Protein AF-A0A093C976-F1 (afdb_monomer_lite)

Radius of gyration: 32.35 Å; chains: 1; bounding box: 96×29×68 Å

InterPro domains:
  IPR029045 ClpP/crotonase-like domain superfamily [SSF52096] (57-138)
  IPR051053 Enoyl-CoA hydratase/isomerase and chromodomain-containing protein [PTHR43684] (11-144)

Sequence (144 aa):
GTSTFMEALAANGTTNIQTSVTGVTASKRRFIDDRRDQPFDKRLRFSVRQTESAYRYRDIVVRKQDGFTHILLSTKSSENNSLNPEVMKEVQSALNTAAADDSKLVLFSAVGSIFCCGLDFIYFIRRLTDDRKKESTKMAEAIR

Structure (mmCIF, N/CA/C/O backbone):
data_AF-A0A093C976-F1
#
_entry.id   AF-A0A093C976-F1
#
loop_
_atom_site.group_PDB
_atom_site.id
_atom_site.type_symbol
_atom_site.label_atom_id
_atom_site.label_alt_id
_atom_site.label_comp_id
_atom_site.label_asym_id
_atom_site.label_entity_id
_atom_site.label_seq_id
_atom_site.pdbx_PDB_ins_code
_atom_site.Cartn_x
_atom_site.Cartn_y
_atom_site.Cartn_z
_atom_site.occupancy
_atom_site.B_iso_or_equiv
_atom_site.auth_seq_id
_atom_site.auth_comp_id
_atom_site.auth_asym_id
_atom_site.auth_atom_id
_atom_site.pdbx_PDB_model_num
ATOM 1 N N . GLY A 1 1 ? -60.393 -18.611 -37.368 1.00 41.16 1 GLY A N 1
ATOM 2 C CA . GLY A 1 1 ? -61.672 -18.822 -36.671 1.00 41.16 1 GLY A CA 1
ATOM 3 C C . GLY A 1 1 ? -61.845 -17.700 -35.684 1.00 41.16 1 GLY A C 1
ATOM 4 O O . GLY A 1 1 ? -61.162 -17.694 -34.673 1.00 41.16 1 GLY A O 1
ATOM 5 N N . THR A 1 2 ? -62.654 -16.710 -36.033 1.00 38.19 2 THR A N 1
ATOM 6 C CA . THR A 1 2 ? -62.861 -15.481 -35.260 1.00 38.19 2 THR A CA 1
ATOM 7 C C . THR A 1 2 ? -64.353 -15.203 -35.233 1.00 38.19 2 THR A C 1
ATOM 9 O O . THR A 1 2 ? -64.934 -14.940 -36.283 1.00 38.19 2 THR A O 1
ATOM 12 N N . SER A 1 3 ? -64.962 -15.248 -34.053 1.00 36.88 3 SER A N 1
ATOM 13 C CA . SER A 1 3 ? -66.254 -14.608 -33.811 1.00 36.88 3 SER A CA 1
ATOM 14 C C . SER A 1 3 ? -66.353 -14.203 -32.346 1.00 36.88 3 SER A C 1
ATOM 16 O O . SER A 1 3 ? -66.517 -15.016 -31.439 1.00 36.88 3 SER A O 1
ATOM 18 N N . THR A 1 4 ? -66.192 -12.906 -32.165 1.00 39.88 4 THR A N 1
ATOM 19 C CA . THR A 1 4 ? -66.472 -12.091 -30.995 1.00 39.88 4 THR A CA 1
ATOM 20 C C . THR A 1 4 ? -67.980 -11.834 -30.844 1.00 39.88 4 THR A C 1
ATOM 22 O O . THR A 1 4 ? -68.632 -11.537 -31.837 1.00 39.88 4 THR A O 1
ATOM 25 N N . PHE A 1 5 ? -68.440 -11.818 -29.583 1.00 32.78 5 PHE A N 1
ATOM 26 C CA . PHE A 1 5 ? -69.546 -11.015 -29.013 1.00 32.78 5 PHE A CA 1
ATOM 27 C C . PHE A 1 5 ? -71.016 -11.392 -29.302 1.00 32.78 5 PHE A C 1
ATOM 29 O O . PHE A 1 5 ? -71.499 -11.206 -30.411 1.00 32.78 5 PHE A O 1
ATOM 36 N N . MET A 1 6 ? -71.764 -11.748 -28.241 1.00 37.56 6 MET A N 1
ATOM 37 C CA . MET A 1 6 ? -72.847 -10.938 -27.625 1.00 37.56 6 MET A CA 1
ATOM 38 C C . MET A 1 6 ? -73.645 -11.747 -26.581 1.00 37.56 6 MET A C 1
ATOM 40 O O . MET A 1 6 ? -74.167 -12.792 -26.936 1.00 37.56 6 MET A O 1
ATOM 44 N N . GL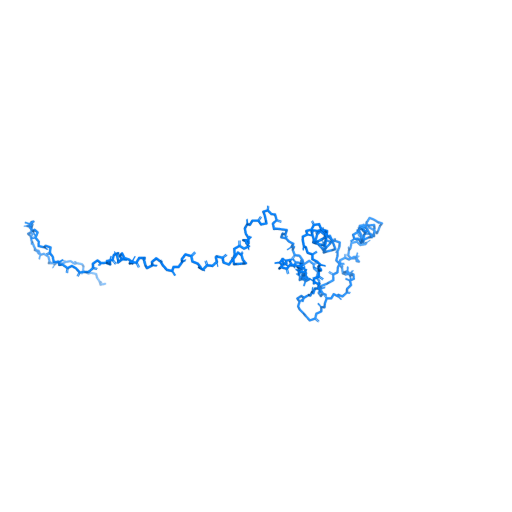U A 1 7 ? -73.789 -11.213 -25.358 1.00 36.41 7 GLU A N 1
ATOM 45 C CA . GLU A 1 7 ? -75.035 -11.129 -24.546 1.00 36.41 7 GLU A CA 1
ATOM 46 C C . GLU A 1 7 ? -74.673 -10.328 -23.267 1.00 36.41 7 GLU A C 1
ATOM 48 O O . GLU A 1 7 ? -73.803 -10.752 -22.516 1.00 36.41 7 GLU A O 1
ATOM 53 N N . ALA A 1 8 ? -74.981 -9.039 -23.082 1.00 35.75 8 ALA A N 1
ATOM 54 C CA . ALA A 1 8 ? -76.236 -8.276 -23.042 1.00 35.75 8 ALA A CA 1
ATOM 55 C C . ALA A 1 8 ? -77.012 -8.375 -21.706 1.00 35.75 8 ALA A C 1
ATOM 57 O O . ALA A 1 8 ? -77.234 -9.456 -21.179 1.00 35.75 8 ALA A O 1
ATOM 58 N N . LEU A 1 9 ? -77.485 -7.194 -21.271 1.00 35.19 9 LEU A N 1
ATOM 59 C CA . LEU A 1 9 ? -78.400 -6.848 -20.165 1.00 35.19 9 LEU A CA 1
ATOM 60 C C . LEU A 1 9 ? -77.817 -6.731 -18.743 1.00 35.19 9 LEU A C 1
ATOM 62 O O . LEU A 1 9 ? -77.094 -7.599 -18.284 1.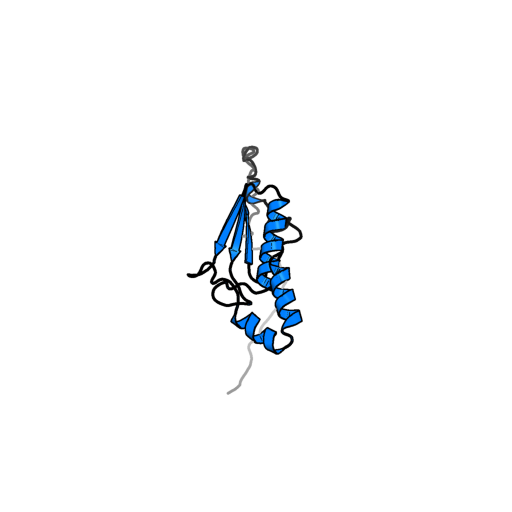00 35.19 9 LEU A O 1
ATOM 66 N N . ALA A 1 10 ? -78.169 -5.745 -17.913 1.00 33.47 10 ALA A N 1
ATOM 67 C CA . ALA A 1 10 ? -78.782 -4.417 -18.042 1.00 33.47 10 ALA A CA 1
ATOM 68 C C . ALA A 1 10 ? -78.797 -3.785 -16.625 1.00 33.47 10 ALA A C 1
ATOM 70 O O . ALA A 1 10 ? -78.710 -4.496 -15.630 1.00 33.47 10 ALA A O 1
ATOM 71 N N . ALA A 1 11 ? -79.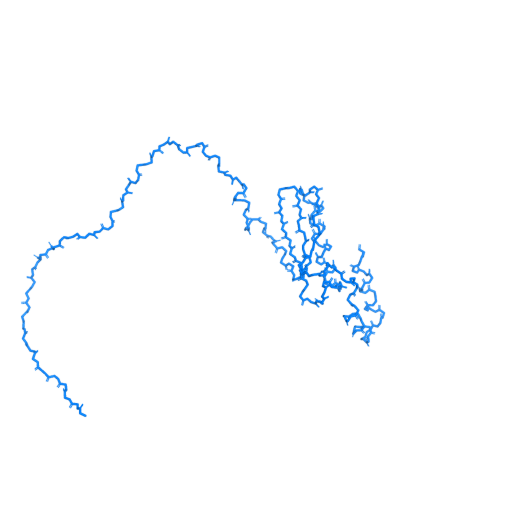044 -2.472 -16.582 1.00 36.44 11 ALA A N 1
ATOM 72 C CA . ALA A 1 11 ? -79.605 -1.696 -15.467 1.00 36.44 11 ALA A CA 1
ATOM 73 C C . ALA A 1 11 ? -78.643 -1.059 -14.439 1.00 36.44 11 ALA A C 1
ATOM 75 O O . ALA A 1 11 ? -78.072 -1.690 -13.555 1.00 36.44 11 ALA A O 1
ATOM 76 N N . ASN A 1 12 ? -78.584 0.273 -14.542 1.00 37.06 12 ASN A N 1
ATOM 77 C CA . ASN A 1 12 ? -78.204 1.217 -13.496 1.00 37.06 12 ASN A CA 1
ATOM 78 C C . ASN A 1 12 ? -79.009 0.996 -12.205 1.00 37.06 12 ASN A C 1
ATOM 80 O O . ASN A 1 12 ? -80.226 0.829 -12.254 1.00 37.06 12 ASN A O 1
ATOM 84 N N . GLY A 1 13 ? -78.348 1.154 -11.057 1.00 36.34 13 GLY A N 1
ATOM 85 C CA . GLY A 1 13 ? -79.006 1.271 -9.757 1.00 36.34 13 GLY A CA 1
ATOM 86 C C . GLY A 1 13 ? -77.999 1.418 -8.621 1.00 36.34 13 GLY A C 1
ATOM 87 O O . GLY A 1 13 ? -77.481 0.437 -8.104 1.00 36.34 13 GLY A O 1
ATOM 88 N N . THR A 1 14 ? -77.705 2.654 -8.228 1.00 42.66 14 THR A N 1
ATOM 89 C CA . THR A 1 14 ? -77.012 2.989 -6.977 1.00 42.66 14 THR A CA 1
ATOM 90 C C . THR A 1 14 ? -77.795 2.477 -5.767 1.00 42.66 14 THR A C 1
ATOM 92 O O . THR A 1 14 ? -78.968 2.812 -5.649 1.00 42.66 14 THR A O 1
ATOM 95 N N . THR A 1 15 ? -77.164 1.756 -4.835 1.00 39.16 15 THR A N 1
ATOM 96 C CA . THR A 1 15 ? -77.377 1.893 -3.376 1.00 39.16 15 THR A CA 1
ATOM 97 C C . THR A 1 15 ? -76.351 1.073 -2.581 1.00 39.16 15 THR A C 1
ATOM 99 O O . THR A 1 15 ? -75.973 -0.034 -2.950 1.00 39.16 15 THR A O 1
ATOM 102 N N . ASN A 1 16 ? -75.881 1.678 -1.488 1.00 40.19 16 ASN A N 1
ATOM 103 C CA . ASN A 1 16 ? -74.910 1.166 -0.523 1.00 40.19 16 ASN A CA 1
ATOM 104 C C . ASN A 1 16 ? -75.337 -0.154 0.130 1.00 40.19 16 ASN A C 1
ATOM 106 O O . ASN A 1 16 ? -76.357 -0.176 0.814 1.00 40.19 16 ASN A O 1
ATOM 110 N N . ILE A 1 17 ? -74.461 -1.163 0.092 1.00 43.50 17 ILE A N 1
ATOM 111 C CA . ILE A 1 17 ? -74.312 -2.145 1.175 1.00 43.50 17 ILE A CA 1
ATOM 112 C C . ILE A 1 17 ? -72.809 -2.362 1.401 1.00 43.50 17 ILE A C 1
ATOM 114 O O . ILE A 1 17 ? -72.121 -3.006 0.614 1.00 43.50 17 ILE A O 1
ATOM 118 N N . GLN A 1 18 ? -72.297 -1.764 2.478 1.00 39.94 18 GLN A N 1
ATOM 119 C CA . GLN A 1 18 ? -70.978 -2.042 3.041 1.00 39.94 18 GLN A CA 1
ATOM 120 C C . GLN A 1 18 ? -71.023 -3.416 3.718 1.00 39.94 18 GLN A C 1
ATOM 122 O O . GLN A 1 18 ? -71.652 -3.575 4.762 1.00 39.94 18 GLN A O 1
ATOM 127 N N . THR A 1 19 ? -70.328 -4.395 3.148 1.00 41.00 19 THR A N 1
ATOM 128 C CA . THR A 1 19 ? -69.954 -5.635 3.838 1.00 41.00 19 THR A CA 1
ATOM 129 C C . THR A 1 19 ? -68.503 -5.570 4.306 1.00 41.00 19 THR A C 1
ATOM 131 O O . THR A 1 19 ? -67.616 -5.029 3.651 1.00 41.00 19 THR A O 1
ATOM 134 N N . SER A 1 20 ? -68.318 -6.074 5.514 1.00 42.16 20 SER A N 1
ATOM 135 C CA . SER A 1 20 ? -67.299 -5.765 6.509 1.00 42.16 20 SER A CA 1
ATOM 136 C C . SER A 1 20 ? -66.028 -6.626 6.444 1.00 42.16 20 SER A C 1
ATOM 138 O O . SER A 1 20 ? -66.145 -7.842 6.371 1.00 42.16 20 SER A O 1
ATOM 140 N N . VAL A 1 21 ? -64.877 -5.963 6.686 1.00 37.19 21 VAL A N 1
ATOM 141 C CA . VAL A 1 21 ? -63.700 -6.402 7.495 1.00 37.19 21 VAL A CA 1
ATOM 142 C C . VAL A 1 21 ? -62.834 -7.520 6.865 1.00 37.19 21 VAL A C 1
ATOM 144 O O . VAL A 1 21 ? -63.329 -8.566 6.490 1.00 37.19 21 VAL A O 1
ATOM 147 N N . THR A 1 22 ? -61.518 -7.371 6.668 1.00 43.06 22 THR A N 1
ATOM 148 C CA . THR A 1 22 ? -60.467 -7.129 7.677 1.00 43.06 22 THR A CA 1
ATOM 149 C C . THR A 1 22 ? 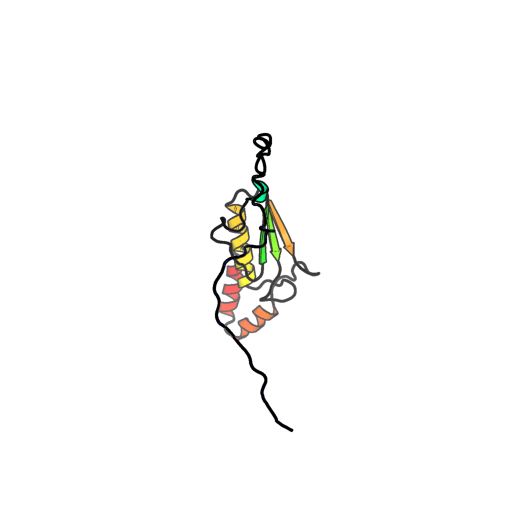-59.395 -6.140 7.208 1.00 43.06 22 THR A C 1
ATOM 151 O O . THR A 1 22 ? -58.512 -6.475 6.419 1.00 43.06 22 THR A O 1
ATOM 154 N N . GLY A 1 23 ? -59.430 -4.926 7.763 1.00 41.91 23 GLY A N 1
ATOM 155 C CA . GLY A 1 23 ? -58.284 -4.022 7.775 1.00 41.91 23 GLY A CA 1
ATOM 156 C C . GLY A 1 23 ? -57.254 -4.483 8.806 1.00 41.91 23 GLY A C 1
ATOM 157 O O . GLY A 1 23 ? -57.613 -4.898 9.908 1.00 41.91 23 GLY A O 1
ATOM 158 N N . VAL A 1 24 ? -55.972 -4.407 8.444 1.00 42.94 24 VAL A N 1
ATOM 159 C CA . VAL A 1 24 ? -54.844 -4.616 9.358 1.00 42.94 24 VAL A CA 1
ATOM 160 C C . VAL A 1 24 ? -54.935 -3.564 10.456 1.00 42.94 24 VAL A C 1
ATOM 162 O O . VAL A 1 24 ? -54.632 -2.389 10.255 1.00 42.94 24 VAL A O 1
ATOM 165 N N . THR A 1 25 ? -55.396 -3.984 11.629 1.00 39.41 25 THR A N 1
ATOM 166 C CA . THR A 1 25 ? -55.393 -3.164 12.832 1.00 39.41 25 THR A CA 1
ATOM 167 C C . THR A 1 25 ? -53.956 -2.771 13.143 1.00 39.41 25 THR A C 1
ATOM 169 O O . THR A 1 25 ? -53.120 -3.626 13.447 1.00 39.41 25 THR A O 1
ATOM 172 N N . ALA A 1 26 ? -53.680 -1.467 13.101 1.00 51.72 26 ALA A N 1
ATOM 173 C CA . ALA A 1 26 ? -52.555 -0.859 13.789 1.00 51.72 26 ALA A CA 1
ATOM 174 C C . ALA A 1 26 ? -52.730 -1.118 15.291 1.00 51.72 26 ALA A C 1
ATOM 176 O O . ALA A 1 26 ? -53.275 -0.306 16.038 1.00 51.72 26 ALA A O 1
ATOM 177 N N . SER A 1 27 ? -52.307 -2.305 15.726 1.00 37.94 27 SER A N 1
ATOM 178 C CA . SER A 1 27 ? -52.196 -2.656 17.131 1.00 37.94 27 SER A CA 1
ATOM 179 C C . SER A 1 27 ? -51.201 -1.695 17.756 1.00 37.94 27 SER A C 1
ATOM 181 O O . SER A 1 27 ? -49.985 -1.828 17.595 1.00 37.94 27 SER A O 1
ATOM 183 N N . LYS A 1 28 ? -51.752 -0.711 18.468 1.00 45.97 28 LYS A N 1
ATOM 184 C CA . LYS A 1 28 ? -51.091 0.106 19.479 1.00 45.97 28 LYS A CA 1
ATOM 185 C C . LYS A 1 28 ? -50.434 -0.858 20.466 1.00 45.97 28 LYS A C 1
ATOM 187 O O . LYS A 1 28 ? -51.050 -1.295 21.436 1.00 45.97 28 LYS A O 1
ATOM 192 N N . ARG A 1 29 ? -49.198 -1.269 20.167 1.00 49.69 29 ARG A N 1
ATOM 193 C CA . ARG A 1 29 ? -48.366 -2.042 21.085 1.00 49.69 29 ARG A CA 1
ATOM 194 C C . ARG A 1 29 ? -48.229 -1.181 22.329 1.00 49.69 29 ARG A C 1
ATOM 196 O O . ARG A 1 29 ? -47.688 -0.080 22.260 1.00 49.69 29 ARG A O 1
ATOM 203 N N . ARG A 1 30 ? -48.795 -1.656 23.440 1.00 43.91 30 ARG A N 1
ATOM 204 C CA . ARG A 1 30 ? -48.559 -1.073 24.757 1.00 43.91 30 ARG A CA 1
ATOM 205 C C . ARG A 1 30 ? -47.047 -1.086 24.947 1.00 43.91 30 ARG A C 1
ATOM 207 O O . ARG A 1 30 ? -46.447 -2.157 24.997 1.00 43.91 30 ARG A O 1
ATOM 214 N N . PHE A 1 31 ? -46.442 0.095 24.947 1.00 39.62 31 PHE A N 1
ATOM 215 C CA . PHE A 1 31 ? -45.079 0.270 25.412 1.00 39.62 31 PHE A CA 1
ATOM 216 C C . PHE A 1 31 ? -45.098 -0.104 26.892 1.00 39.62 31 PHE A C 1
ATOM 218 O O . PHE A 1 31 ? -45.576 0.658 27.726 1.00 39.62 31 PHE A O 1
ATOM 225 N N . ILE A 1 32 ? -44.673 -1.330 27.188 1.00 47.19 32 ILE A N 1
ATOM 226 C CA . ILE A 1 32 ? -44.217 -1.678 28.525 1.00 47.19 32 ILE A CA 1
ATOM 227 C C . ILE A 1 32 ? -42.921 -0.891 28.704 1.00 47.19 32 ILE A C 1
ATOM 229 O O . ILE A 1 32 ? -41.947 -1.079 27.970 1.00 47.19 32 ILE A O 1
ATOM 233 N N . ASP A 1 33 ? -42.998 0.067 29.615 1.00 49.81 33 ASP A N 1
ATOM 234 C CA . ASP A 1 33 ? -41.999 1.063 29.975 1.00 49.81 33 ASP A CA 1
ATOM 235 C C . ASP A 1 33 ? -40.846 0.442 30.785 1.00 49.81 33 ASP A C 1
ATOM 237 O O . ASP A 1 33 ? -40.546 0.873 31.890 1.00 49.81 33 ASP A O 1
ATOM 241 N N . ASP A 1 34 ? -40.238 -0.619 30.245 1.00 45.56 34 ASP A N 1
ATOM 242 C CA . ASP A 1 34 ? -39.248 -1.450 30.955 1.00 45.56 34 ASP A CA 1
ATOM 243 C C . ASP A 1 34 ? -38.036 -1.805 30.069 1.00 45.56 34 ASP A C 1
ATOM 245 O O . ASP A 1 34 ? -37.324 -2.787 30.256 1.00 45.56 34 ASP A O 1
ATOM 249 N N . ARG A 1 35 ? -37.807 -0.999 29.023 1.00 46.12 35 ARG A N 1
ATOM 250 C CA . ARG A 1 35 ? -36.636 -1.096 28.130 1.00 46.12 35 ARG A CA 1
ATOM 251 C C . ARG A 1 35 ? -35.809 0.188 28.091 1.00 46.12 35 ARG A C 1
ATOM 253 O O . ARG A 1 35 ? -35.108 0.434 27.112 1.00 46.12 35 ARG A O 1
ATOM 260 N N . ARG A 1 36 ? -35.901 1.019 29.130 1.00 46.03 36 ARG A N 1
ATOM 261 C CA . ARG A 1 36 ? -35.083 2.237 29.240 1.00 46.03 36 ARG A CA 1
ATOM 262 C C . ARG A 1 36 ? -33.621 1.962 29.618 1.00 46.03 36 ARG A C 1
ATOM 264 O O . ARG A 1 36 ? -32.797 2.834 29.382 1.00 46.03 36 ARG A O 1
ATOM 271 N N . ASP A 1 37 ? -33.297 0.734 30.033 1.00 51.03 37 ASP A N 1
ATOM 272 C CA . ASP A 1 37 ? -31.949 0.351 30.484 1.00 51.03 37 ASP A CA 1
ATOM 273 C C . ASP A 1 37 ? -31.251 -0.699 29.609 1.00 51.03 37 ASP A C 1
ATOM 275 O O . ASP A 1 37 ? -30.298 -1.338 30.047 1.00 51.03 37 ASP A O 1
ATOM 279 N N . GLN A 1 38 ? -31.677 -0.899 28.358 1.00 53.69 38 GLN A N 1
ATOM 280 C CA . GLN A 1 38 ? -30.795 -1.579 27.406 1.00 53.69 38 GLN A CA 1
ATOM 281 C C . GLN A 1 38 ? -29.798 -0.541 26.889 1.00 53.69 38 GLN A C 1
ATOM 283 O O . GLN A 1 38 ? -30.207 0.324 26.104 1.00 53.69 38 GLN A O 1
ATOM 288 N N . PRO A 1 39 ? -28.519 -0.564 27.325 1.00 60.72 39 PRO A N 1
ATOM 289 C CA . PRO A 1 39 ? -27.528 0.341 26.781 1.00 60.72 39 PRO A CA 1
ATOM 290 C C . PRO A 1 39 ? -27.510 0.104 25.279 1.00 60.72 39 PRO A C 1
ATOM 292 O O . PRO A 1 39 ? -27.272 -1.008 24.811 1.00 60.72 39 PRO A O 1
ATOM 295 N N . PHE A 1 40 ? -27.831 1.146 24.520 1.00 53.78 40 PHE A N 1
ATOM 296 C CA . PHE A 1 40 ? -27.673 1.112 23.081 1.00 53.78 40 PHE A CA 1
ATOM 297 C C . PHE A 1 40 ? -26.205 0.777 22.826 1.00 53.78 40 PHE A C 1
ATOM 299 O O . PHE A 1 40 ? -25.339 1.607 23.114 1.00 53.78 40 PHE A O 1
ATOM 306 N N . ASP A 1 41 ? -25.925 -0.454 22.390 1.00 56.41 41 ASP A N 1
ATOM 307 C CA . ASP A 1 41 ? -24.555 -0.911 22.218 1.00 56.41 41 ASP A CA 1
ATOM 308 C C . ASP A 1 41 ? -23.935 -0.073 21.102 1.00 56.41 41 ASP A C 1
ATOM 310 O O . ASP A 1 41 ? -24.183 -0.276 19.909 1.00 56.41 41 ASP A O 1
ATOM 314 N N . LYS A 1 42 ? -23.172 0.948 21.504 1.00 56.75 42 LYS A N 1
ATOM 315 C CA . LYS A 1 42 ? -22.533 1.902 20.597 1.00 56.75 42 LYS A CA 1
ATOM 316 C C . LYS A 1 42 ? -21.614 1.173 19.614 1.00 56.75 42 LYS A C 1
ATOM 318 O O . LYS A 1 42 ? -21.403 1.697 18.525 1.00 56.75 42 LYS A O 1
ATOM 323 N N . ARG A 1 43 ? -21.173 -0.057 19.931 1.00 56.75 43 ARG A N 1
ATOM 324 C CA . ARG A 1 43 ? -20.415 -0.950 19.035 1.00 56.75 43 ARG A CA 1
ATOM 325 C C . ARG A 1 43 ? -21.181 -1.286 17.757 1.00 56.75 43 ARG A C 1
ATOM 327 O O . ARG A 1 43 ? -20.588 -1.338 16.687 1.00 56.75 43 ARG A O 1
ATOM 334 N N . LEU A 1 44 ? -22.505 -1.427 17.833 1.00 52.25 44 LEU A N 1
ATOM 335 C CA . LEU A 1 44 ? -23.355 -1.746 16.679 1.00 52.25 44 LEU A CA 1
ATOM 336 C C . LEU A 1 44 ? -23.616 -0.534 15.769 1.00 52.25 44 LEU A C 1
ATOM 338 O O . LEU A 1 44 ? -24.082 -0.696 14.641 1.00 52.25 44 LEU A O 1
ATOM 342 N N . ARG A 1 45 ? -23.317 0.684 16.246 1.00 52.44 45 ARG A N 1
ATOM 343 C CA . ARG A 1 45 ? -23.509 1.948 15.517 1.00 52.44 45 ARG A CA 1
ATOM 344 C C . ARG A 1 45 ? -22.218 2.765 15.405 1.00 52.44 45 ARG A C 1
ATOM 346 O O . ARG A 1 45 ? -22.286 3.975 15.205 1.00 52.44 45 ARG A O 1
ATOM 353 N N . PHE A 1 46 ? -21.051 2.118 15.426 1.00 45.34 46 PHE A N 1
ATOM 354 C CA . PHE A 1 46 ? -19.869 2.675 14.765 1.00 45.34 46 PHE A CA 1
ATOM 355 C C . PHE A 1 46 ? -20.109 2.582 13.267 1.00 45.34 46 PHE A C 1
ATOM 357 O O . PHE A 1 46 ? -19.887 1.575 12.600 1.00 45.34 46 PHE A O 1
ATOM 364 N N . SER A 1 47 ? -20.771 3.624 12.784 1.00 48.22 47 SER A N 1
ATOM 365 C CA . SER A 1 47 ? -21.370 3.633 11.476 1.00 48.22 47 SER A CA 1
ATOM 366 C C . SER A 1 47 ? -20.301 3.514 10.394 1.00 48.22 47 SER A C 1
ATOM 368 O O . SER A 1 47 ? -19.393 4.330 10.271 1.00 48.22 47 SER A O 1
ATOM 370 N N . VAL A 1 48 ? -20.534 2.554 9.511 1.00 49.56 48 VAL A N 1
ATOM 371 C CA . VAL A 1 48 ? -19.936 2.416 8.176 1.00 49.56 48 VAL A CA 1
ATOM 372 C C . VAL A 1 48 ? -20.104 3.696 7.315 1.00 49.56 48 VAL A C 1
ATOM 374 O O . VAL A 1 48 ? -19.634 3.750 6.185 1.00 49.56 48 VAL A O 1
ATOM 377 N N . ARG A 1 49 ? -20.784 4.740 7.821 1.00 47.84 49 ARG A N 1
ATOM 378 C CA . ARG A 1 49 ? -21.104 5.992 7.121 1.00 47.84 49 ARG A CA 1
ATOM 379 C C . ARG A 1 49 ? -20.520 7.268 7.758 1.00 47.84 49 ARG A C 1
ATOM 381 O O . ARG A 1 49 ? -20.668 8.305 7.132 1.00 47.84 49 ARG A O 1
ATOM 388 N N . GLN A 1 50 ? -19.883 7.229 8.938 1.00 43.19 50 GLN A N 1
ATOM 389 C CA . GLN A 1 50 ? -19.297 8.433 9.578 1.00 43.19 50 GLN A CA 1
ATOM 390 C C . GLN A 1 50 ? -17.766 8.504 9.571 1.00 43.19 50 GLN A C 1
ATOM 392 O O . GLN A 1 50 ? -17.224 9.531 9.964 1.00 43.19 50 GLN A O 1
ATOM 397 N N . THR A 1 51 ? -17.040 7.502 9.067 1.00 50.41 51 THR A N 1
ATOM 398 C CA . THR A 1 51 ? -15.689 7.772 8.549 1.00 50.41 51 THR A CA 1
ATOM 399 C C . THR A 1 51 ? -15.846 8.312 7.130 1.00 50.41 51 THR A C 1
ATOM 401 O O . THR A 1 51 ? -15.744 7.598 6.136 1.00 50.41 51 THR A O 1
ATOM 404 N N . GLU A 1 52 ? -16.200 9.592 7.049 1.00 44.16 52 GLU A N 1
ATOM 405 C CA . GLU A 1 52 ? -16.602 10.356 5.857 1.00 44.16 52 GLU A CA 1
ATOM 406 C C . GLU A 1 52 ? -15.446 10.633 4.866 1.00 44.16 52 GLU A C 1
ATOM 408 O O . GLU A 1 52 ? -15.414 11.624 4.147 1.00 44.16 52 GLU A O 1
ATOM 413 N N . SER A 1 53 ? -14.498 9.703 4.800 1.00 45.38 53 SER A N 1
ATOM 414 C CA . SER A 1 53 ? -13.524 9.500 3.731 1.00 45.38 53 SER A CA 1
ATOM 415 C C . SER A 1 53 ? -13.042 8.050 3.814 1.00 45.38 53 SER A C 1
ATOM 417 O O . SER A 1 53 ? -11.892 7.755 4.123 1.00 45.38 53 SER A O 1
ATOM 419 N N . ALA A 1 54 ? -13.954 7.097 3.595 1.00 53.09 54 ALA A N 1
ATOM 420 C CA . ALA A 1 54 ? -13.596 5.696 3.416 1.00 53.09 54 ALA A CA 1
ATOM 421 C C . ALA A 1 54 ? -12.579 5.610 2.271 1.00 53.09 54 ALA A C 1
ATOM 423 O O . ALA A 1 54 ? -12.971 5.665 1.104 1.00 53.09 54 ALA A O 1
ATOM 424 N N . TYR A 1 55 ? -11.286 5.533 2.598 1.00 57.44 55 TYR A N 1
ATOM 425 C CA . TYR A 1 55 ? -10.223 5.315 1.631 1.00 57.44 55 TYR A CA 1
ATOM 426 C C . TYR A 1 55 ? -10.523 3.987 0.935 1.00 57.44 55 TYR A C 1
ATOM 428 O O . TYR A 1 55 ? -10.249 2.902 1.451 1.00 57.44 55 TYR A O 1
ATOM 436 N N . ARG A 1 56 ? -11.215 4.069 -0.205 1.00 82.81 56 ARG A N 1
ATOM 437 C CA . ARG A 1 56 ? -11.503 2.925 -1.059 1.00 82.81 56 ARG A CA 1
ATOM 438 C C . ARG A 1 56 ? -10.235 2.630 -1.819 1.00 82.81 56 ARG A C 1
ATOM 440 O O . ARG A 1 56 ? -10.031 3.096 -2.934 1.00 82.81 56 ARG A O 1
ATOM 447 N N . TYR A 1 57 ? -9.388 1.881 -1.147 1.00 93.62 57 TYR A N 1
ATOM 448 C CA . TYR A 1 57 ? -8.228 1.269 -1.738 1.00 93.62 57 TYR A CA 1
ATOM 449 C C . TYR A 1 57 ? -8.668 0.209 -2.746 1.00 93.62 57 TYR A C 1
ATOM 451 O O . TYR A 1 57 ? -9.675 -0.483 -2.555 1.00 93.62 57 TYR A O 1
ATOM 459 N N . ARG A 1 58 ? -7.944 0.129 -3.857 1.00 95.88 58 ARG A N 1
ATOM 460 C CA . ARG A 1 58 ? -8.198 -0.848 -4.911 1.00 95.88 58 ARG A CA 1
ATOM 461 C C . ARG A 1 58 ? -7.569 -2.192 -4.567 1.00 95.88 58 ARG A C 1
ATOM 463 O O . ARG A 1 58 ? -8.173 -3.226 -4.848 1.00 95.88 58 ARG A O 1
ATOM 470 N N . ASP A 1 59 ? -6.363 -2.159 -4.015 1.00 97.50 59 ASP A N 1
ATOM 471 C CA . ASP A 1 59 ? -5.471 -3.306 -3.864 1.00 97.50 59 ASP A CA 1
ATOM 472 C C . ASP A 1 59 ? -5.349 -3.788 -2.411 1.00 97.50 59 ASP A C 1
ATOM 474 O O . ASP A 1 59 ? -4.829 -4.880 -2.160 1.00 97.50 59 ASP A O 1
ATOM 478 N N . ILE A 1 60 ? -5.886 -3.022 -1.458 1.00 97.25 60 ILE A N 1
ATOM 479 C CA . ILE A 1 60 ? -6.007 -3.425 -0.054 1.00 97.25 60 ILE A CA 1
ATOM 480 C C . ILE A 1 60 ? -7.426 -3.247 0.486 1.00 97.25 60 ILE A C 1
ATOM 482 O O . ILE A 1 60 ? -8.230 -2.461 -0.008 1.00 97.25 60 ILE A O 1
ATOM 486 N N . VAL A 1 61 ? -7.731 -3.973 1.557 1.00 95.50 61 VAL A N 1
ATOM 487 C CA . VAL A 1 61 ? -8.946 -3.790 2.356 1.00 95.50 61 VAL A CA 1
ATOM 488 C C . VAL A 1 61 ? -8.534 -3.344 3.749 1.00 95.50 61 VAL A C 1
ATOM 490 O O . VAL A 1 61 ? -7.690 -3.981 4.371 1.00 95.50 61 VAL A O 1
ATOM 493 N N . VAL A 1 62 ? -9.154 -2.283 4.260 1.00 94.69 62 VAL A N 1
ATOM 494 C CA . VAL A 1 62 ? -8.891 -1.770 5.609 1.00 94.69 62 VAL A CA 1
ATOM 495 C C . VAL A 1 62 ? -10.150 -1.904 6.456 1.00 94.69 62 VAL A C 1
ATOM 497 O O . VAL A 1 62 ? -11.235 -1.493 6.044 1.00 94.69 62 VAL A O 1
ATOM 500 N N . ARG A 1 63 ? -10.017 -2.505 7.639 1.00 92.25 63 ARG A N 1
ATOM 501 C CA . ARG A 1 63 ? -11.097 -2.666 8.618 1.00 92.25 63 ARG A CA 1
ATOM 502 C C . ARG A 1 63 ? -10.633 -2.126 9.960 1.00 92.25 63 ARG A C 1
ATOM 504 O O . ARG A 1 63 ? -9.665 -2.628 10.520 1.00 92.25 63 ARG A O 1
ATOM 511 N N . LYS A 1 64 ? -11.348 -1.140 10.490 1.00 88.62 64 LYS A N 1
ATOM 512 C CA . LYS A 1 64 ? -11.097 -0.614 11.830 1.00 88.62 64 LYS A CA 1
ATOM 513 C C . LYS A 1 64 ? -11.908 -1.393 12.861 1.00 88.62 64 LYS A C 1
ATOM 515 O O . LYS A 1 64 ? -13.098 -1.628 12.650 1.00 88.62 64 LYS A O 1
ATOM 520 N N . GLN A 1 65 ? -11.259 -1.808 13.940 1.00 86.31 65 GLN A N 1
ATOM 521 C CA . GLN A 1 65 ? -11.877 -2.460 15.093 1.00 86.31 65 GLN A CA 1
ATOM 522 C C . GLN A 1 65 ? -11.419 -1.775 16.384 1.00 86.31 65 GLN A C 1
ATOM 524 O O . GLN A 1 65 ? -10.492 -0.965 16.374 1.00 86.31 65 GLN A O 1
ATOM 529 N N . ASP A 1 66 ? -12.067 -2.102 17.503 1.00 86.44 66 ASP A N 1
ATOM 530 C CA . ASP A 1 66 ? -11.743 -1.518 18.805 1.00 86.44 66 ASP A CA 1
ATOM 531 C C . ASP A 1 66 ? -10.271 -1.789 19.173 1.00 86.44 66 ASP A C 1
ATOM 533 O O . ASP A 1 66 ? -9.889 -2.907 19.523 1.00 86.44 66 ASP A O 1
ATOM 537 N N . GLY A 1 67 ? -9.440 -0.745 19.101 1.00 90.38 67 GLY A N 1
ATOM 538 C CA . GLY A 1 67 ? -8.028 -0.781 19.479 1.00 90.38 67 GLY A CA 1
ATOM 539 C C . GLY A 1 67 ? -7.058 -1.289 18.410 1.00 90.38 67 GLY A C 1
ATOM 540 O O . GLY A 1 67 ? -5.866 -1.363 18.707 1.00 90.38 67 GLY A O 1
ATOM 541 N N . PHE A 1 68 ? -7.502 -1.610 17.190 1.00 95.12 68 PHE A N 1
ATOM 542 C CA . PHE A 1 68 ? -6.585 -1.949 16.098 1.00 95.12 68 PHE A CA 1
ATOM 543 C C . PHE A 1 68 ? -7.161 -1.720 14.699 1.00 95.12 68 PHE A C 1
ATOM 545 O O . PHE A 1 68 ? -8.372 -1.773 14.476 1.00 95.12 68 PHE A O 1
ATOM 552 N N . THR A 1 69 ? -6.262 -1.565 13.728 1.00 95.94 69 THR A N 1
ATOM 553 C CA . THR A 1 69 ? -6.606 -1.520 12.303 1.00 95.94 69 THR A CA 1
ATOM 554 C C . THR A 1 69 ? -6.126 -2.786 11.601 1.00 95.94 69 THR A C 1
ATOM 556 O O . THR A 1 69 ? -4.969 -3.183 11.713 1.00 95.94 69 THR A O 1
ATOM 559 N N . HIS A 1 70 ? -7.019 -3.445 10.865 1.00 96.38 70 HIS A N 1
ATOM 560 C CA . HIS A 1 70 ? -6.724 -4.628 10.061 1.00 96.38 70 HIS A CA 1
ATOM 561 C C . HIS A 1 70 ? -6.566 -4.230 8.597 1.00 96.38 70 HIS A C 1
ATOM 563 O O . HIS A 1 70 ? -7.532 -3.813 7.959 1.00 96.38 70 HIS A O 1
ATOM 569 N N . ILE A 1 71 ? -5.359 -4.383 8.061 1.00 97.00 71 ILE A N 1
ATOM 570 C CA . ILE A 1 71 ? -5.046 -4.165 6.649 1.00 97.00 71 ILE A CA 1
ATOM 571 C C . ILE A 1 71 ? -4.861 -5.533 5.984 1.00 97.00 71 ILE A C 1
ATOM 573 O O . ILE A 1 71 ? -4.111 -6.385 6.468 1.00 97.00 71 ILE A O 1
ATOM 577 N N . LEU A 1 72 ? -5.572 -5.761 4.882 1.00 97.44 72 LEU A N 1
ATOM 578 C CA . LEU A 1 72 ? -5.529 -6.999 4.113 1.00 97.44 72 LEU A CA 1
ATOM 579 C C . LEU A 1 72 ? -5.049 -6.712 2.691 1.00 97.44 72 LEU A C 1
ATOM 581 O O . LEU A 1 72 ? -5.706 -5.960 1.971 1.00 97.44 72 LEU A O 1
ATOM 585 N N . LEU A 1 73 ? -3.965 -7.358 2.265 1.00 98.38 73 LEU A N 1
ATOM 586 C CA . LEU A 1 73 ? -3.570 -7.403 0.858 1.00 98.38 73 LEU A CA 1
ATOM 587 C C . LEU A 1 73 ? -4.598 -8.217 0.059 1.00 98.38 73 LEU A C 1
ATOM 589 O O . LEU A 1 73 ? -4.945 -9.338 0.435 1.00 98.38 73 LEU A O 1
ATOM 593 N N . SER A 1 74 ? -5.122 -7.637 -1.018 1.00 97.06 74 SER A N 1
ATOM 594 C CA . SER A 1 74 ? -6.049 -8.291 -1.949 1.00 97.06 74 SER A CA 1
ATOM 595 C C . SER A 1 74 ? -5.905 -7.633 -3.317 1.00 97.06 74 SER A C 1
ATOM 597 O O . SER A 1 74 ? -6.828 -6.989 -3.829 1.00 97.06 74 SER A O 1
ATOM 599 N N . THR A 1 75 ? -4.700 -7.739 -3.874 1.00 97.56 75 THR A N 1
ATOM 600 C CA . THR A 1 75 ? -4.295 -6.945 -5.032 1.00 97.56 75 THR A CA 1
ATOM 601 C C . THR A 1 75 ? -5.155 -7.262 -6.258 1.00 97.56 75 THR A C 1
ATOM 603 O O . THR A 1 75 ? -5.500 -8.410 -6.547 1.00 97.56 75 THR A O 1
ATOM 606 N N . LYS A 1 76 ? -5.544 -6.213 -6.985 1.00 96.75 76 LYS A N 1
ATOM 607 C CA . LYS A 1 76 ? -6.260 -6.262 -8.270 1.00 96.75 76 LYS A CA 1
ATOM 608 C C . LYS A 1 76 ? -5.396 -5.762 -9.417 1.00 96.75 76 LYS A C 1
ATOM 610 O O . LYS A 1 76 ? -5.699 -6.049 -10.572 1.00 96.75 76 LYS A O 1
ATOM 615 N N . SER A 1 77 ? -4.388 -4.948 -9.123 1.00 95.88 77 SER A N 1
ATOM 616 C CA . SER A 1 77 ? -3.428 -4.425 -10.093 1.00 95.88 77 SER A CA 1
ATOM 617 C C . SER A 1 77 ? -2.212 -5.333 -10.296 1.00 95.88 77 SER A C 1
ATOM 619 O O . SER A 1 77 ? -1.449 -5.101 -11.232 1.00 95.88 77 SER A O 1
ATOM 621 N N . SER A 1 78 ? -2.049 -6.359 -9.459 1.00 96.50 78 SER A N 1
ATOM 622 C CA . SER A 1 78 ? -0.902 -7.262 -9.464 1.00 96.50 78 SER A CA 1
ATOM 623 C C . SER A 1 78 ? -1.279 -8.679 -9.020 1.00 96.50 78 SER A C 1
ATOM 625 O O . SER A 1 78 ? -2.300 -8.892 -8.357 1.00 96.50 78 SER A O 1
ATOM 627 N N . GLU A 1 79 ? -0.460 -9.659 -9.398 1.00 96.44 79 GLU A N 1
ATOM 628 C CA . GLU A 1 79 ? -0.671 -11.075 -9.081 1.00 96.44 79 GLU A CA 1
ATOM 629 C C . GLU A 1 79 ? -0.006 -11.471 -7.759 1.00 96.44 79 GLU A C 1
ATOM 631 O O . GLU A 1 79 ? 1.037 -10.936 -7.393 1.00 96.44 79 GLU A O 1
ATOM 636 N N . ASN A 1 80 ? -0.578 -12.462 -7.063 1.00 97.44 80 ASN A N 1
ATOM 637 C CA . ASN A 1 80 ? 0.014 -13.079 -5.866 1.00 97.44 80 ASN A CA 1
ATOM 638 C C . ASN A 1 80 ? 0.396 -12.078 -4.759 1.00 97.44 80 ASN A C 1
ATOM 640 O O . ASN A 1 80 ? 1.366 -12.289 -4.028 1.00 97.44 80 ASN A O 1
ATOM 644 N N . ASN A 1 81 ? -0.374 -10.992 -4.638 1.00 98.00 81 ASN A N 1
ATOM 645 C CA . ASN A 1 81 ? -0.104 -9.897 -3.712 1.00 98.00 81 ASN A CA 1
ATOM 646 C C . ASN A 1 81 ? 1.300 -9.285 -3.901 1.00 98.00 81 ASN A C 1
ATOM 648 O O . ASN A 1 81 ? 1.940 -8.894 -2.926 1.00 98.00 81 ASN A O 1
ATOM 652 N N . SER A 1 82 ? 1.799 -9.220 -5.142 1.00 98.12 82 SER A N 1
ATOM 653 C CA . SER A 1 82 ? 3.048 -8.524 -5.460 1.00 98.12 82 SER A CA 1
ATOM 654 C C . SER A 1 82 ? 2.883 -7.006 -5.371 1.00 98.12 82 SER A C 1
ATOM 656 O O . SER A 1 82 ? 1.803 -6.445 -5.571 1.00 98.12 82 SER A O 1
ATOM 658 N N . LEU A 1 83 ? 3.972 -6.321 -5.046 1.00 97.69 83 LEU A N 1
ATOM 659 C CA . LEU A 1 83 ? 3.982 -4.903 -4.731 1.00 97.69 83 LEU A CA 1
ATOM 660 C C . LEU A 1 83 ? 4.485 -4.108 -5.934 1.00 97.69 83 LEU A C 1
ATOM 662 O O . LEU A 1 83 ? 5.674 -4.120 -6.256 1.00 97.69 83 LEU A O 1
ATOM 666 N N . ASN A 1 84 ? 3.568 -3.395 -6.581 1.00 96.81 84 ASN A N 1
ATOM 667 C CA . ASN A 1 84 ? 3.890 -2.309 -7.502 1.00 96.81 84 ASN A CA 1
ATOM 668 C C . ASN A 1 84 ? 3.783 -0.950 -6.767 1.00 96.81 84 ASN A C 1
ATOM 670 O O . ASN A 1 84 ? 3.267 -0.903 -5.644 1.00 96.81 84 ASN A O 1
ATOM 674 N N . PRO A 1 85 ? 4.229 0.169 -7.372 1.00 96.19 85 PRO A N 1
ATOM 675 C CA . PRO A 1 85 ? 4.224 1.468 -6.702 1.00 96.19 85 PRO A CA 1
ATOM 676 C C . PRO A 1 85 ? 2.844 1.932 -6.228 1.00 96.19 85 PRO A C 1
ATOM 678 O O . PRO A 1 85 ? 2.761 2.677 -5.259 1.00 96.19 85 PRO A O 1
ATOM 681 N N . GLU A 1 86 ? 1.760 1.528 -6.893 1.00 95.44 86 GLU A N 1
ATOM 682 C CA . GLU A 1 86 ? 0.412 1.925 -6.478 1.00 95.44 86 GLU A CA 1
ATOM 683 C C . GLU A 1 86 ? -0.035 1.130 -5.242 1.00 95.44 86 GLU A C 1
ATOM 685 O O . GLU A 1 86 ? -0.488 1.737 -4.274 1.00 95.44 86 GLU A O 1
ATOM 690 N N . VAL A 1 87 ? 0.214 -0.187 -5.199 1.00 96.94 87 VAL A N 1
ATOM 691 C CA . VAL A 1 87 ? -0.041 -1.019 -4.004 1.00 96.94 87 VAL A CA 1
ATOM 692 C C . VAL A 1 87 ? 0.735 -0.489 -2.795 1.00 96.94 87 VAL A C 1
ATOM 694 O O . VAL A 1 87 ? 0.179 -0.359 -1.705 1.00 96.94 87 VAL A O 1
ATOM 697 N N . MET A 1 88 ? 2.015 -0.144 -2.981 1.00 97.06 88 MET A N 1
ATOM 698 C CA . MET A 1 88 ? 2.853 0.392 -1.902 1.00 97.06 88 MET A CA 1
ATOM 699 C C . MET A 1 88 ? 2.293 1.706 -1.342 1.00 97.06 88 MET A C 1
ATOM 701 O O . MET A 1 88 ? 2.208 1.856 -0.125 1.00 97.06 88 MET A O 1
ATOM 705 N N . LYS A 1 89 ? 1.841 2.628 -2.203 1.00 95.38 89 LYS A N 1
ATOM 706 C CA . LYS A 1 89 ? 1.206 3.883 -1.764 1.00 95.38 89 LYS A CA 1
ATOM 707 C C . LYS A 1 89 ? -0.076 3.644 -0.974 1.00 95.38 89 LYS A C 1
ATOM 709 O O . LYS A 1 89 ? -0.304 4.328 0.021 1.00 95.38 89 LYS A O 1
ATOM 714 N N . GLU A 1 90 ? -0.916 2.698 -1.396 1.00 96.06 90 GLU A N 1
ATOM 715 C CA . GLU A 1 90 ? -2.140 2.368 -0.658 1.00 96.06 90 GLU A CA 1
ATOM 716 C C . GLU A 1 90 ? -1.814 1.830 0.741 1.00 96.06 90 GLU A C 1
ATOM 718 O O . GLU A 1 90 ? -2.392 2.286 1.730 1.00 96.06 90 GLU A O 1
ATOM 723 N N . VAL A 1 91 ? -0.834 0.924 0.842 1.00 96.38 91 VAL A N 1
ATOM 724 C CA . VAL A 1 91 ? -0.359 0.388 2.127 1.00 96.38 91 VAL A CA 1
ATOM 725 C C . VAL A 1 91 ? 0.191 1.500 3.020 1.00 96.38 91 VAL A C 1
ATOM 727 O O . VAL A 1 91 ? -0.217 1.595 4.177 1.00 96.38 91 VAL A O 1
ATOM 730 N N . GLN A 1 92 ? 1.057 2.372 2.498 1.00 95.62 92 GLN A N 1
ATOM 731 C CA . GLN A 1 92 ? 1.588 3.511 3.253 1.00 95.62 92 GLN A CA 1
ATOM 732 C C . GLN A 1 92 ? 0.477 4.447 3.742 1.00 95.62 92 GLN A C 1
ATOM 734 O O . GLN A 1 92 ? 0.459 4.832 4.908 1.00 95.62 92 GLN A O 1
ATOM 739 N N . SER A 1 93 ? -0.486 4.782 2.880 1.00 93.81 93 SER A N 1
ATOM 740 C CA . SER A 1 93 ? -1.633 5.626 3.234 1.00 93.81 93 SER A CA 1
ATOM 741 C C . SER A 1 93 ? -2.459 5.016 4.372 1.00 93.81 93 SER A C 1
ATOM 743 O O . SER A 1 93 ? -2.835 5.710 5.322 1.00 93.81 93 SER A O 1
ATOM 745 N N . ALA A 1 94 ? -2.706 3.705 4.324 1.00 94.56 94 ALA A N 1
ATOM 746 C CA . ALA A 1 94 ? -3.429 2.997 5.374 1.00 94.56 94 ALA A CA 1
ATOM 747 C C . ALA A 1 94 ? -2.640 2.943 6.692 1.00 94.56 94 ALA A C 1
ATOM 749 O O . ALA A 1 94 ? -3.220 3.165 7.755 1.00 94.56 94 ALA A O 1
ATOM 750 N N . LEU A 1 95 ? -1.327 2.708 6.631 1.00 95.62 95 LEU A N 1
ATOM 751 C CA . LEU A 1 95 ? -0.451 2.712 7.805 1.00 95.62 95 LEU A CA 1
ATOM 752 C C . LEU A 1 95 ? -0.358 4.099 8.449 1.00 95.62 95 LEU A C 1
ATOM 754 O O . LEU A 1 95 ? -0.492 4.202 9.663 1.00 95.62 95 LEU A O 1
ATOM 758 N N . ASN A 1 96 ? -0.210 5.161 7.655 1.00 93.88 96 ASN A N 1
ATOM 759 C CA . ASN A 1 96 ? -0.186 6.539 8.151 1.00 93.88 96 ASN A CA 1
ATOM 760 C C . ASN A 1 96 ? -1.503 6.916 8.838 1.00 93.88 96 ASN A C 1
ATOM 762 O O . ASN A 1 96 ? -1.497 7.578 9.872 1.00 93.88 96 ASN A O 1
ATOM 766 N N . THR A 1 97 ? -2.631 6.447 8.298 1.00 91.88 97 THR A N 1
ATOM 767 C CA . THR A 1 97 ? -3.945 6.644 8.922 1.00 91.88 97 THR A CA 1
ATOM 768 C C . THR A 1 97 ? -4.034 5.919 10.266 1.00 91.88 97 THR A C 1
ATOM 770 O O . THR A 1 97 ? -4.457 6.517 11.250 1.00 91.88 97 THR A O 1
ATOM 773 N N . ALA A 1 98 ? -3.593 4.659 10.328 1.00 92.44 98 ALA A N 1
ATOM 774 C CA . ALA A 1 98 ? -3.582 3.878 11.566 1.00 92.44 98 ALA A CA 1
ATOM 775 C C . ALA A 1 98 ? -2.598 4.430 12.614 1.00 92.44 98 ALA A C 1
ATOM 777 O O . ALA A 1 98 ? -2.835 4.306 13.808 1.00 92.44 98 ALA A O 1
ATOM 778 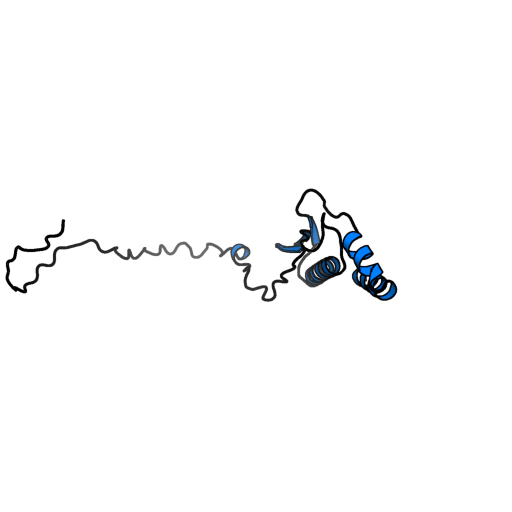N N . ALA A 1 99 ? -1.495 5.048 12.184 1.00 92.62 99 ALA A N 1
ATOM 779 C CA . ALA A 1 99 ? -0.537 5.694 13.079 1.00 92.62 99 ALA A CA 1
ATOM 780 C C . ALA A 1 99 ? -1.073 7.003 13.683 1.00 92.62 99 ALA A C 1
ATOM 782 O O . ALA A 1 99 ? -0.626 7.414 14.752 1.00 92.62 99 ALA A O 1
ATOM 783 N N . ALA A 1 100 ? -2.001 7.667 12.991 1.00 89.50 100 ALA A N 1
ATOM 784 C CA . ALA A 1 100 ? -2.593 8.933 13.414 1.00 89.50 100 ALA A CA 1
ATOM 785 C C . ALA A 1 100 ? -3.913 8.769 14.188 1.00 89.50 100 ALA A C 1
ATOM 787 O O . ALA A 1 100 ? -4.428 9.756 14.716 1.00 89.50 100 ALA A O 1
ATOM 788 N N . ASP A 1 101 ? -4.483 7.563 14.229 1.00 88.62 101 ASP A N 1
ATOM 789 C CA . ASP A 1 101 ? -5.743 7.287 14.913 1.00 88.62 101 ASP A CA 1
ATOM 790 C C . ASP A 1 101 ? -5.549 6.571 16.264 1.00 88.62 101 ASP A C 1
ATOM 792 O O . ASP A 1 101 ? -4.452 6.500 16.810 1.00 88.62 101 ASP A O 1
ATOM 796 N N . ASP A 1 102 ? -6.639 6.099 16.866 1.00 89.25 102 ASP A N 1
ATOM 797 C CA . ASP A 1 102 ? -6.653 5.418 18.165 1.00 89.25 102 ASP A CA 1
ATOM 798 C C . ASP A 1 102 ? -6.286 3.920 18.097 1.00 89.25 102 ASP A C 1
ATOM 800 O O . ASP A 1 102 ? -6.488 3.177 19.066 1.00 89.25 102 ASP A O 1
ATOM 804 N N . SER A 1 103 ? -5.737 3.450 16.971 1.00 92.75 103 SER A N 1
ATOM 805 C CA . SER A 1 103 ? -5.223 2.087 16.834 1.00 92.75 103 SER A CA 1
ATOM 806 C C . SER A 1 103 ? -4.006 1.874 17.730 1.00 92.75 103 SER A C 1
ATOM 808 O O . SER A 1 103 ? -3.007 2.582 17.655 1.00 92.75 103 SER A O 1
ATOM 810 N N . LYS A 1 104 ? -4.045 0.827 18.555 1.00 96.56 104 LYS A N 1
ATOM 811 C CA . LYS A 1 104 ? -2.908 0.421 19.398 1.00 96.56 104 LYS A CA 1
ATOM 812 C C . LYS A 1 104 ? -1.929 -0.481 18.652 1.00 96.56 104 LYS A C 1
ATOM 814 O O . LYS A 1 104 ? -0.779 -0.614 19.057 1.00 96.56 104 LYS A O 1
ATOM 819 N N . LEU A 1 105 ? -2.409 -1.146 17.603 1.00 96.75 105 LEU A N 1
ATOM 820 C CA . LEU A 1 105 ? -1.637 -2.027 16.736 1.00 96.75 105 LEU A CA 1
ATOM 821 C C . LEU A 1 105 ? -2.264 -2.094 15.342 1.00 96.75 105 LEU A C 1
ATOM 823 O O . LEU A 1 105 ? -3.429 -1.737 15.141 1.00 96.75 105 LEU A O 1
ATOM 827 N N . VAL A 1 106 ? -1.493 -2.620 14.394 1.00 97.62 106 VAL A N 1
ATOM 828 C CA . VAL A 1 106 ? -1.966 -2.972 13.055 1.00 97.62 106 VAL A CA 1
ATOM 829 C C . VAL A 1 106 ? -1.873 -4.483 12.881 1.00 97.62 106 VAL A C 1
ATOM 831 O O . VAL A 1 106 ? -0.815 -5.074 13.087 1.00 97.62 106 VAL A O 1
ATOM 834 N N . LEU A 1 107 ? -2.976 -5.109 12.475 1.00 97.50 107 LEU A N 1
ATOM 835 C CA . LEU A 1 107 ? -2.967 -6.476 11.967 1.00 97.50 107 LEU A CA 1
ATOM 836 C C . LEU A 1 107 ? -2.770 -6.414 10.453 1.00 97.50 107 LEU A C 1
ATOM 838 O O . LEU A 1 107 ? -3.622 -5.880 9.746 1.00 97.50 107 LEU A O 1
ATOM 842 N N . PHE A 1 108 ? -1.670 -6.969 9.953 1.00 97.88 108 PHE A N 1
ATOM 843 C CA . PHE A 1 108 ? -1.375 -7.026 8.522 1.00 97.88 108 PHE A CA 1
ATOM 844 C C . PHE A 1 108 ? -1.516 -8.468 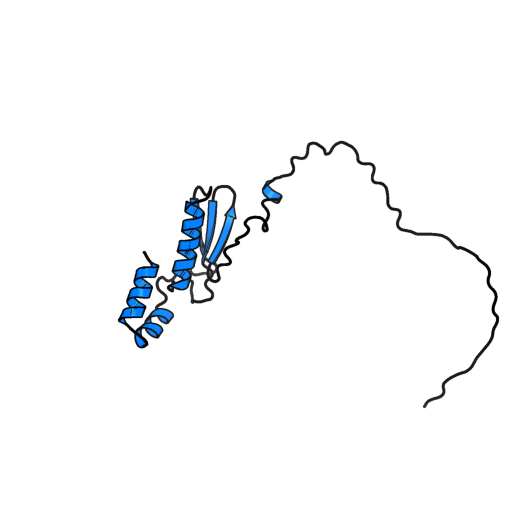8.023 1.00 97.88 108 PHE A C 1
ATOM 846 O O . PHE A 1 108 ? -0.907 -9.385 8.570 1.00 97.88 108 PHE A O 1
ATOM 853 N N . SER A 1 109 ? -2.366 -8.691 7.023 1.00 98.00 109 SER A N 1
ATOM 854 C CA . SER A 1 109 ? -2.691 -10.029 6.501 1.00 98.00 109 SER A CA 1
ATOM 855 C C . SER A 1 109 ? -2.945 -9.993 4.993 1.00 98.00 109 SER A C 1
ATOM 857 O O . SER A 1 109 ? -2.827 -8.939 4.371 1.00 98.00 109 SER A O 1
ATOM 859 N N . ALA A 1 110 ? -3.334 -11.122 4.404 1.00 98.19 110 ALA A N 1
ATOM 860 C CA . ALA A 1 110 ? -3.635 -11.215 2.983 1.00 98.19 110 ALA A CA 1
ATOM 861 C C . ALA A 1 110 ? -4.857 -12.094 2.709 1.00 98.19 110 ALA A C 1
ATOM 863 O O . ALA A 1 110 ? -5.198 -12.984 3.489 1.00 98.19 110 ALA A O 1
ATOM 864 N N . VAL A 1 111 ? -5.497 -11.847 1.570 1.00 97.25 111 VAL A N 1
ATOM 865 C CA . VAL A 1 111 ? -6.508 -12.718 0.977 1.00 97.25 111 VAL A CA 1
ATOM 866 C C . VAL A 1 111 ? -5.820 -13.674 0.003 1.00 97.25 111 VAL A C 1
ATOM 868 O O . VAL A 1 111 ? -5.045 -13.246 -0.851 1.00 97.25 111 VAL A O 1
ATOM 871 N N . GLY A 1 112 ? -6.149 -14.962 0.099 1.00 96.12 112 GLY A N 1
ATOM 872 C CA . GLY A 1 112 ? -5.605 -16.013 -0.762 1.00 96.12 112 GLY A CA 1
ATOM 873 C C . GLY A 1 112 ? -4.543 -16.870 -0.072 1.00 96.12 112 GLY A C 1
ATOM 874 O O . GLY A 1 112 ? -4.364 -16.808 1.141 1.00 96.12 112 GLY A O 1
ATOM 875 N N . SER A 1 113 ? -3.868 -17.711 -0.856 1.00 97.06 113 SER A N 1
ATOM 876 C CA . SER A 1 113 ? -2.851 -18.658 -0.374 1.00 97.06 113 SER A CA 1
ATOM 877 C C . SER A 1 113 ? -1.447 -18.062 -0.265 1.00 97.06 113 SER A C 1
ATOM 879 O O . SER A 1 113 ? -0.569 -18.675 0.335 1.00 97.06 113 SER A O 1
ATOM 881 N N . ILE A 1 114 ? -1.221 -16.882 -0.847 1.00 97.81 114 ILE A N 1
ATOM 882 C CA . ILE A 1 114 ? 0.072 -16.199 -0.855 1.00 97.81 114 ILE A CA 1
ATOM 883 C C . ILE A 1 114 ? -0.082 -14.893 -0.095 1.00 97.81 114 ILE A C 1
ATOM 885 O O . ILE A 1 114 ? -0.910 -14.058 -0.450 1.00 97.81 114 ILE A O 1
ATOM 889 N N . PHE A 1 115 ? 0.734 -14.711 0.940 1.00 98.25 115 PHE A N 1
ATOM 890 C CA . PHE A 1 115 ? 0.725 -13.477 1.716 1.00 98.25 115 PHE A CA 1
ATOM 891 C C . PHE A 1 115 ? 1.191 -12.280 0.877 1.00 98.25 115 PHE A C 1
ATOM 893 O O . PHE A 1 115 ? 0.445 -11.326 0.690 1.00 98.25 115 PHE A O 1
ATOM 900 N N . CYS A 1 116 ? 2.413 -12.352 0.347 1.00 98.19 116 CYS A N 1
ATOM 901 C CA . CYS A 1 116 ? 3.025 -11.359 -0.533 1.00 98.19 116 CYS A CA 1
ATOM 902 C C . CYS A 1 116 ? 4.235 -12.011 -1.210 1.00 98.19 116 CYS A C 1
ATOM 904 O O . CYS A 1 116 ? 5.033 -12.655 -0.528 1.00 98.19 116 CYS A O 1
ATOM 906 N N . CYS A 1 117 ? 4.391 -11.858 -2.524 1.00 97.25 117 CYS A N 1
ATOM 907 C CA . CYS A 1 117 ? 5.557 -12.379 -3.249 1.00 97.25 117 CYS A CA 1
ATOM 908 C C . CYS A 1 117 ? 6.651 -11.326 -3.504 1.00 97.25 117 CYS A C 1
ATOM 910 O O . CYS A 1 117 ? 7.552 -11.547 -4.311 1.00 97.25 117 CYS A O 1
ATOM 912 N N . GLY A 1 118 ? 6.612 -10.200 -2.787 1.00 96.88 118 GLY A N 1
ATOM 913 C CA . GLY A 1 118 ? 7.613 -9.140 -2.882 1.00 96.88 118 GLY A CA 1
ATOM 914 C C . GLY A 1 118 ? 7.334 -8.182 -4.037 1.00 96.88 118 GLY A C 1
ATOM 915 O O . GLY A 1 118 ? 6.194 -7.782 -4.249 1.00 96.88 118 GLY A O 1
ATOM 916 N N . LEU A 1 119 ? 8.380 -7.770 -4.754 1.00 95.94 119 LEU A N 1
ATOM 917 C CA . LEU A 1 119 ? 8.285 -6.790 -5.837 1.00 95.94 119 LEU A CA 1
ATOM 918 C C . LEU A 1 119 ? 7.516 -7.346 -7.045 1.00 95.94 119 LEU A C 1
ATOM 920 O O . LEU A 1 119 ? 7.782 -8.461 -7.497 1.00 95.94 119 LEU A O 1
ATOM 924 N N . ASP A 1 120 ? 6.626 -6.545 -7.630 1.00 96.88 120 ASP A N 1
ATOM 925 C CA . ASP A 1 120 ? 5.983 -6.875 -8.905 1.00 96.88 120 ASP A CA 1
ATOM 926 C C . ASP A 1 120 ? 6.972 -6.709 -10.074 1.00 96.88 120 ASP A C 1
ATOM 928 O O . ASP A 1 120 ? 7.048 -5.665 -10.731 1.00 96.88 120 ASP A O 1
ATOM 932 N N . PHE A 1 121 ? 7.766 -7.751 -10.335 1.00 95.50 121 PHE A N 1
ATOM 933 C CA . PHE A 1 121 ? 8.721 -7.760 -11.445 1.00 95.50 121 PHE A CA 1
ATOM 934 C C . PHE A 1 121 ? 8.044 -7.699 -12.818 1.00 95.50 121 PHE A C 1
ATOM 936 O O . PHE A 1 121 ? 8.643 -7.165 -13.752 1.00 95.50 121 PHE A O 1
ATOM 943 N N . ILE A 1 122 ? 6.807 -8.190 -12.955 1.00 95.38 122 ILE A N 1
ATOM 944 C CA . ILE A 1 122 ? 6.065 -8.121 -14.221 1.00 95.38 122 ILE A CA 1
ATOM 945 C C . ILE A 1 122 ? 5.764 -6.658 -14.542 1.00 95.38 122 ILE A C 1
ATOM 947 O O . ILE A 1 122 ? 6.039 -6.203 -15.654 1.00 95.38 122 ILE A O 1
ATOM 951 N N . TYR A 1 123 ? 5.247 -5.906 -13.566 1.00 95.00 123 TYR A N 1
ATOM 952 C CA . TYR A 1 123 ? 5.067 -4.462 -13.692 1.00 95.00 123 TYR A CA 1
ATOM 953 C C . TYR A 1 123 ? 6.399 -3.759 -13.956 1.00 95.00 123 TYR A C 1
ATOM 955 O O . TYR A 1 123 ? 6.501 -2.952 -14.881 1.00 95.00 123 TYR A O 1
ATOM 963 N N . PHE A 1 124 ? 7.422 -4.065 -13.155 1.00 95.19 124 PHE A N 1
ATOM 964 C CA . PHE A 1 124 ? 8.663 -3.302 -13.174 1.00 95.19 124 PHE A CA 1
ATOM 965 C C . PHE A 1 124 ? 9.433 -3.480 -14.484 1.00 95.19 124 PHE A C 1
ATOM 967 O O . PHE A 1 124 ? 9.755 -2.489 -15.133 1.00 95.19 124 PHE A O 1
ATOM 974 N N . ILE A 1 125 ? 9.651 -4.716 -14.940 1.00 96.19 125 ILE A N 1
ATOM 975 C CA . ILE A 1 125 ? 10.388 -4.995 -16.183 1.00 96.19 125 ILE A CA 1
ATOM 976 C C . ILE A 1 125 ? 9.682 -4.372 -17.395 1.00 96.19 125 ILE A C 1
ATOM 978 O O . ILE A 1 125 ? 10.347 -3.772 -18.236 1.00 96.19 125 ILE A O 1
ATOM 982 N N . ARG A 1 126 ? 8.342 -4.436 -17.455 1.00 95.56 126 ARG A N 1
ATOM 983 C CA . ARG A 1 126 ? 7.544 -3.806 -18.525 1.00 95.56 126 ARG A CA 1
ATOM 984 C C . ARG A 1 126 ? 7.680 -2.284 -18.573 1.00 95.56 126 ARG A C 1
ATOM 986 O O . ARG A 1 126 ? 7.507 -1.706 -19.633 1.00 95.56 126 ARG A O 1
ATOM 993 N N . ARG A 1 127 ? 7.943 -1.634 -17.439 1.00 95.12 127 ARG A N 1
ATOM 994 C CA . ARG A 1 127 ? 8.119 -0.176 -17.345 1.00 95.12 127 ARG A CA 1
ATOM 995 C C . ARG A 1 127 ? 9.563 0.253 -17.575 1.00 95.12 127 ARG A C 1
ATOM 997 O O . ARG A 1 127 ? 9.806 1.307 -18.152 1.00 95.12 127 ARG A O 1
ATOM 1004 N N . LEU A 1 128 ? 10.532 -0.578 -17.194 1.00 95.44 128 LEU A N 1
ATOM 1005 C CA . LEU A 1 128 ? 11.951 -0.303 -17.429 1.00 95.44 128 LEU A CA 1
ATOM 1006 C C . LEU A 1 128 ? 12.300 -0.160 -18.918 1.00 95.44 128 LEU A C 1
ATOM 1008 O O . LEU A 1 128 ? 13.274 0.522 -19.235 1.00 95.44 128 LEU A O 1
ATOM 1012 N N . THR A 1 129 ? 11.522 -0.774 -19.816 1.00 95.00 129 THR A N 1
ATOM 1013 C CA . THR A 1 129 ? 11.673 -0.601 -21.268 1.00 95.00 129 THR A CA 1
ATOM 1014 C C . THR A 1 129 ? 11.225 0.772 -21.764 1.00 95.00 129 THR A C 1
ATOM 1016 O O . THR A 1 129 ? 11.700 1.197 -22.813 1.00 95.00 129 THR A O 1
ATOM 1019 N N . ASP A 1 130 ? 10.354 1.465 -21.022 1.00 94.12 130 ASP A N 1
ATOM 1020 C CA . ASP A 1 130 ? 9.874 2.807 -21.368 1.00 94.12 130 ASP A CA 1
ATOM 1021 C C . ASP A 1 130 ? 10.928 3.861 -20.987 1.00 94.12 130 ASP A C 1
ATOM 1023 O O . ASP A 1 130 ? 11.438 4.592 -21.833 1.00 94.12 130 ASP A O 1
ATOM 1027 N N . ASP A 1 131 ? 11.277 3.926 -19.698 1.00 95.75 131 ASP A N 1
ATOM 1028 C CA . ASP A 1 131 ? 12.316 4.811 -19.161 1.00 95.75 131 ASP A CA 1
ATOM 1029 C C . ASP A 1 131 ? 12.924 4.198 -17.896 1.00 95.75 131 ASP A C 1
ATOM 1031 O O . ASP A 1 131 ? 12.399 4.307 -16.784 1.00 95.75 131 ASP A O 1
ATOM 1035 N N . ARG A 1 132 ? 14.095 3.579 -18.057 1.00 96.19 132 ARG A N 1
ATOM 1036 C CA . ARG A 1 132 ? 14.805 2.913 -16.963 1.00 96.19 132 ARG A CA 1
ATOM 1037 C C . ARG A 1 132 ? 15.045 3.828 -15.763 1.00 96.19 132 ARG A C 1
ATOM 1039 O O . ARG A 1 132 ? 14.912 3.373 -14.627 1.00 96.19 132 ARG A O 1
ATOM 1046 N N . LYS A 1 133 ? 15.452 5.084 -15.985 1.00 96.56 133 LYS A N 1
ATOM 1047 C CA . LYS A 1 133 ? 15.848 5.986 -14.892 1.00 96.56 133 LYS A CA 1
ATOM 1048 C C . LYS A 1 133 ? 14.615 6.411 -14.110 1.00 96.56 133 LYS A C 1
ATOM 1050 O O . LYS A 1 133 ? 14.582 6.244 -12.894 1.00 96.56 133 LYS A O 1
ATOM 1055 N N . LYS A 1 134 ? 13.603 6.912 -14.814 1.00 95.81 134 LYS A N 1
ATOM 1056 C CA . LYS A 1 134 ? 12.360 7.389 -14.208 1.00 95.81 134 LYS A CA 1
ATOM 1057 C C . LYS A 1 134 ? 11.635 6.280 -13.456 1.00 95.81 134 LYS A C 1
ATOM 1059 O O . LYS A 1 134 ? 11.247 6.486 -12.309 1.00 95.81 134 LYS A O 1
ATOM 1064 N N . GLU A 1 135 ? 11.486 5.106 -14.064 1.00 95.00 135 GLU A N 1
ATOM 1065 C CA . GLU A 1 135 ? 10.703 4.018 -13.472 1.00 95.00 135 GLU A CA 1
ATOM 1066 C C . GLU A 1 135 ? 11.434 3.366 -12.288 1.00 95.00 135 GLU A C 1
ATOM 1068 O O . GLU A 1 135 ? 10.796 3.013 -11.295 1.00 95.00 135 GLU A O 1
ATOM 1073 N N . SER A 1 136 ? 12.773 3.312 -12.315 1.00 93.31 136 SER A N 1
ATOM 1074 C CA . SER A 1 136 ? 13.567 2.902 -11.144 1.00 93.31 136 SER A CA 1
ATOM 1075 C C . SER A 1 136 ? 13.427 3.890 -9.985 1.00 93.31 136 SER A C 1
ATOM 1077 O O . SER A 1 136 ? 13.227 3.473 -8.846 1.00 93.31 136 SER A O 1
ATOM 1079 N N . THR A 1 137 ? 13.488 5.199 -10.259 1.00 94.88 137 THR A N 1
ATOM 1080 C CA . THR A 1 137 ? 13.267 6.227 -9.230 1.00 94.88 137 THR A CA 1
ATOM 1081 C C . THR A 1 137 ? 11.850 6.147 -8.671 1.00 94.88 137 THR A C 1
ATOM 1083 O O . THR A 1 137 ? 11.690 6.139 -7.457 1.00 94.88 137 THR A O 1
ATOM 1086 N N . LYS A 1 138 ? 10.825 6.003 -9.523 1.00 93.25 138 LYS A N 1
ATOM 1087 C CA . LYS A 1 138 ? 9.429 5.855 -9.084 1.00 93.25 138 LYS A CA 1
ATOM 1088 C C . LYS A 1 138 ? 9.259 4.675 -8.123 1.00 93.25 138 LYS A C 1
ATOM 1090 O O . LYS A 1 138 ? 8.557 4.809 -7.126 1.00 93.25 138 LYS A O 1
ATOM 1095 N N . MET A 1 139 ? 9.891 3.539 -8.419 1.00 92.31 139 MET A N 1
ATOM 1096 C CA . MET A 1 139 ? 9.849 2.369 -7.543 1.00 92.31 139 MET A CA 1
ATOM 1097 C C . MET A 1 139 ? 10.556 2.625 -6.205 1.00 92.31 139 MET A C 1
ATOM 1099 O O . MET A 1 139 ? 10.018 2.283 -5.159 1.00 92.31 139 MET A O 1
ATOM 1103 N N . ALA A 1 140 ? 11.733 3.256 -6.225 1.00 92.38 140 ALA A N 1
ATOM 1104 C CA . ALA A 1 140 ? 12.488 3.554 -5.009 1.00 92.38 140 ALA A CA 1
ATOM 1105 C C . ALA A 1 140 ? 11.764 4.553 -4.086 1.00 92.38 140 ALA A C 1
ATOM 1107 O O . ALA A 1 140 ? 11.756 4.366 -2.872 1.00 92.38 140 ALA A O 1
ATOM 1108 N N . GLU A 1 141 ? 11.130 5.586 -4.649 1.00 92.31 141 GLU A N 1
ATOM 1109 C CA . GLU A 1 141 ? 10.349 6.557 -3.869 1.00 92.31 141 GLU A CA 1
ATOM 1110 C C . GLU A 1 141 ? 9.079 5.939 -3.272 1.00 92.31 141 GLU A C 1
ATOM 1112 O O . GLU A 1 141 ? 8.612 6.393 -2.239 1.00 92.31 141 GLU A O 1
ATOM 1117 N N . ALA A 1 142 ? 8.532 4.872 -3.863 1.00 88.38 142 ALA A N 1
ATOM 1118 C CA . ALA A 1 142 ? 7.363 4.180 -3.316 1.00 88.38 142 ALA A CA 1
ATOM 1119 C C . ALA A 1 142 ? 7.665 3.346 -2.053 1.00 88.38 142 ALA A C 1
ATOM 1121 O O . ALA A 1 142 ? 6.760 2.707 -1.522 1.00 88.38 142 ALA A O 1
ATOM 1122 N N . ILE A 1 143 ? 8.912 3.326 -1.573 1.00 82.69 143 ILE A N 1
ATOM 1123 C CA . ILE A 1 143 ? 9.331 2.618 -0.350 1.00 82.69 143 ILE A CA 1
ATOM 1124 C C . ILE A 1 143 ? 9.762 3.605 0.754 1.00 82.69 143 ILE A C 1
ATOM 1126 O O . ILE A 1 143 ? 9.918 3.196 1.903 1.00 82.69 143 ILE A O 1
ATOM 1130 N N . ARG A 1 144 ? 9.962 4.887 0.424 1.00 76.56 144 ARG A N 1
ATOM 1131 C CA . ARG A 1 144 ? 10.314 5.936 1.392 1.00 76.56 144 ARG A CA 1
ATOM 1132 C C . ARG A 1 144 ? 9.079 6.512 2.060 1.00 76.56 144 ARG A C 1
ATOM 1134 O O . ARG A 1 144 ? 9.209 6.846 3.257 1.00 76.56 144 ARG A O 1
#

Organism: NCBI:txid240206

Foldseek 3Di:
DDDDDDDDDDDDDDDDDDDDDDDDDPPPPPPPVPPPPPPPPCQVVPDPCPVVCPPPQAQWDWDDDDQEIEIEGRGPPAPLSADDLSNLVSVVVRVVVCVPDNHNYYHYAYPDDHGYPYHRPVVQVVCCVVPVVVSVVSRVVSND

pLDDT: mean 75.54, std 24.88, range [32.78, 98.38]

Secondary structure (DSSP, 8-state):
--------------------------------S--TTS---GGGGS-TTTSSS----SSEEEEEETTEEEEEE--SSSSTT-B-HHHHHHHHHHHHHHHHSS-SEEEEEESSS-S--SB-HHHHHHHHTT-HHHHHHHHHHTT-